Protein AF-A0A183TL30-F1 (afdb_monomer)

InterPro domains:
  IPR005135 Endonuclease/exonuclease/phosphatase [PF03372] (4-128)
  IPR036691 Endonuclease/exonuclease/phosphatase superfamily [G3DSA:3.60.10.10] (1-133)
  IPR036691 Endonuclease/exonuclease/phosphatase superfamily [SSF56219] (2-127)

Mean predicted aligned error: 5.32 Å

Radius of gyration: 16.15 Å; Cα contacts (8 Å, |Δi|>4): 221; chains: 1; bounding box: 47×38×42 Å

Organism: Schistocephalus solidus (NCBI:txid70667)

Sequence (135 aa):
MCQTSPDIISITETWLTAKVDDREFAIPGIQLFRKNRTGRHGGGVLTYVRYGLLASEKKEKLACETEAIWLIFRTPGSQELEILTVYRPPRNDTQSDSRLIDDLESFASRSEVMITGDFNAPNIDWNLSSAPGSE

Solvent-accessible surface area (backbone atoms only — not comparable to full-atom values): 8315 Å² total; per-residue (Å²): 129,88,84,78,83,74,59,64,47,80,4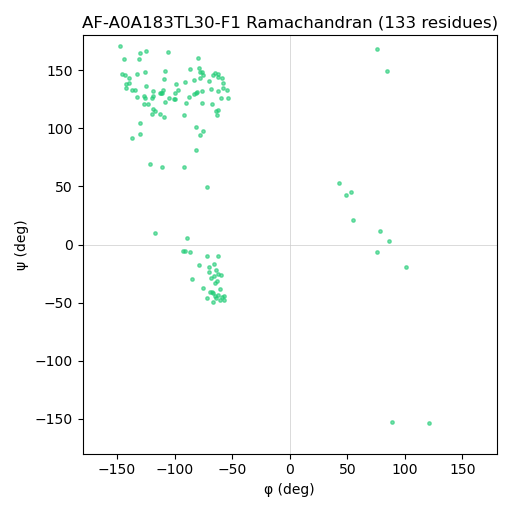2,54,63,62,55,48,47,94,88,58,62,70,75,83,70,62,48,91,69,44,47,81,46,77,43,62,46,76,99,56,86,59,43,17,29,35,38,40,35,36,65,89,61,51,69,45,76,58,86,75,76,63,86,28,96,59,41,58,51,40,37,39,37,57,45,94,96,54,78,57,40,34,39,38,40,35,36,44,75,88,70,99,48,68,68,56,49,52,36,41,50,54,45,49,53,59,55,66,72,47,94,45,68,44,81,48,69,42,68,68,61,86,66,52,40,78,90,74,73,42,59,79,75,87,129

Nearest PDB structures (foldseek):
  9fjy-assembly1_F  TM=5.630E-01  e=8.999E-03  Bos taurus
  6lqt-assembly1_SI  TM=4.307E-01  e=2.267E+00  Saccharomyces cerevisiae S288C
  5gkj-assembly1_B  TM=2.915E-01  e=7.165E-01  Thermococcus kodakarensis KOD1
  4edq-assembly2_B  TM=2.002E-01  e=1.908E+00  Escherichia coli K-12
  2dav-assembly1_A  TM=1.903E-01  e=9.569E+00  Homo sapiens

Secondary structure (DSSP, 8-state):
------SEEEEE-----TTS-GGGGPPTTEEEEEE---SSSS--EEEEEETTSEEEE--PPPSS--EEEEEEEE-TTSPPEEEEEEE------HHHHHHHHHHHHHHHTSSSEEEEEE---TT-BTTTTB-P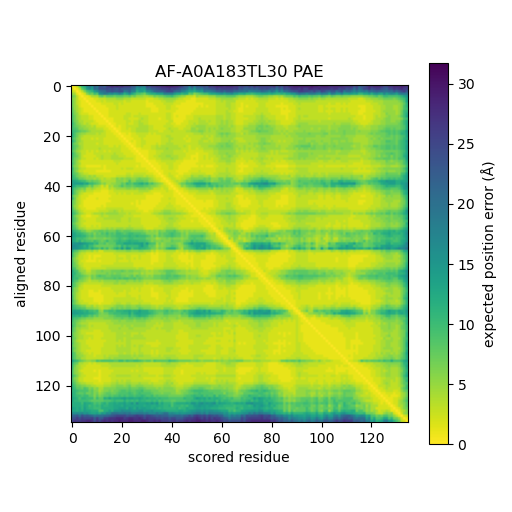PP-

pLDDT: mean 89.51, std 9.74, range [40.62, 97.44]

Structure (mmCIF, N/CA/C/O backbone):
data_AF-A0A183TL30-F1
#
_entry.id   AF-A0A183TL30-F1
#
loop_
_atom_site.group_PDB
_atom_site.id
_atom_site.type_symbol
_atom_site.label_atom_id
_atom_site.label_alt_id
_atom_site.label_comp_id
_atom_site.label_asym_id
_atom_site.label_entity_id
_atom_site.label_seq_id
_atom_site.pdbx_PDB_ins_code
_atom_site.Cartn_x
_atom_site.Cartn_y
_atom_site.Cartn_z
_atom_site.occupancy
_atom_site.B_iso_or_equiv
_atom_site.auth_seq_id
_atom_site.auth_comp_id
_atom_site.auth_asym_id
_atom_site.auth_atom_id
_atom_site.pdbx_PDB_model_num
ATOM 1 N N . MET A 1 1 ? -3.427 -26.005 6.771 1.00 45.03 1 MET A N 1
ATOM 2 C CA . MET A 1 1 ? -3.501 -24.574 6.408 1.00 45.03 1 MET A CA 1
ATOM 3 C C . MET A 1 1 ? -3.907 -23.820 7.660 1.00 45.03 1 MET A C 1
ATOM 5 O O . MET A 1 1 ? -4.991 -24.086 8.160 1.00 45.03 1 MET A O 1
ATOM 9 N N . CYS A 1 2 ? -3.039 -22.977 8.225 1.00 47.59 2 CYS A N 1
ATOM 10 C CA . CYS A 1 2 ? -3.456 -22.071 9.297 1.00 47.59 2 CYS A CA 1
ATOM 11 C C . CYS A 1 2 ? -4.489 -21.111 8.710 1.00 47.59 2 CYS A C 1
ATOM 13 O O . CYS A 1 2 ? -4.177 -20.367 7.783 1.00 47.59 2 CYS A O 1
ATOM 15 N N . GLN A 1 3 ? -5.724 -21.186 9.194 1.00 65.75 3 GLN A N 1
ATOM 16 C CA . GLN A 1 3 ? -6.798 -20.317 8.742 1.00 65.75 3 GLN A CA 1
ATOM 17 C C . GLN A 1 3 ? -6.603 -18.967 9.431 1.00 65.75 3 GLN A C 1
ATOM 19 O O . GLN A 1 3 ? -6.958 -18.788 10.593 1.00 65.75 3 GLN A O 1
ATOM 24 N N . THR A 1 4 ? -5.925 -18.047 8.751 1.00 79.94 4 THR A N 1
ATOM 25 C CA . THR A 1 4 ? -5.781 -16.677 9.233 1.00 79.94 4 THR A CA 1
ATOM 26 C C . THR A 1 4 ? -7.087 -15.919 9.006 1.00 79.94 4 THR A C 1
ATOM 28 O O . THR A 1 4 ? -7.840 -16.189 8.071 1.00 79.94 4 THR A O 1
ATOM 31 N N . SER A 1 5 ? -7.368 -14.967 9.892 1.00 88.50 5 SER A N 1
ATOM 32 C CA . SER A 1 5 ? -8.520 -14.069 9.818 1.00 88.50 5 SER A CA 1
ATOM 33 C C . SER A 1 5 ? -8.000 -12.627 9.789 1.00 88.50 5 SER A C 1
ATOM 35 O O . SER A 1 5 ? -8.137 -11.919 10.786 1.00 88.50 5 SER A O 1
ATOM 37 N N . PRO A 1 6 ? -7.344 -12.194 8.696 1.00 92.19 6 PRO A N 1
ATOM 38 C CA . PRO A 1 6 ? -6.761 -10.859 8.620 1.00 92.19 6 PRO A CA 1
ATOM 39 C C . PRO A 1 6 ? -7.849 -9.783 8.613 1.00 92.19 6 PRO A C 1
ATOM 41 O O . PRO A 1 6 ? -8.935 -9.983 8.068 1.00 92.19 6 PRO A O 1
ATOM 44 N N . ASP A 1 7 ? -7.559 -8.636 9.216 1.00 94.19 7 ASP A N 1
ATOM 45 C CA . ASP A 1 7 ? -8.429 -7.459 9.147 1.00 94.19 7 ASP A CA 1
ATOM 46 C C . ASP A 1 7 ? -8.170 -6.623 7.895 1.00 94.19 7 ASP A C 1
ATOM 48 O O . ASP A 1 7 ? -9.077 -5.976 7.374 1.00 94.19 7 ASP A O 1
ATOM 52 N N . ILE A 1 8 ? -6.931 -6.654 7.405 1.00 95.81 8 ILE A N 1
ATOM 53 C CA . ILE A 1 8 ? -6.469 -5.899 6.246 1.00 95.81 8 ILE A CA 1
ATOM 54 C C . ILE A 1 8 ? -5.601 -6.829 5.399 1.00 95.81 8 ILE A C 1
ATOM 56 O O . ILE A 1 8 ? -4.731 -7.520 5.930 1.00 95.81 8 ILE A O 1
ATOM 60 N N . ILE A 1 9 ? -5.833 -6.857 4.087 1.00 96.12 9 ILE A N 1
ATOM 61 C CA . ILE A 1 9 ? -5.012 -7.610 3.130 1.00 96.12 9 ILE A CA 1
ATOM 62 C C . ILE A 1 9 ? -4.577 -6.644 2.034 1.00 96.12 9 ILE A C 1
ATOM 64 O O . ILE A 1 9 ? -5.421 -6.072 1.351 1.00 96.12 9 ILE A O 1
ATOM 68 N N . SER A 1 10 ? -3.269 -6.484 1.858 1.00 97.00 10 SER A N 1
ATOM 69 C CA . SER A 1 10 ? -2.686 -5.722 0.752 1.00 97.00 10 SER A CA 1
ATOM 70 C C . SER A 1 10 ? -2.220 -6.673 -0.343 1.00 97.00 10 SER A C 1
ATOM 72 O O . SER A 1 10 ? -1.517 -7.639 -0.060 1.00 97.00 10 SER A O 1
ATOM 74 N N . ILE A 1 11 ? -2.610 -6.395 -1.583 1.00 96.38 11 ILE A N 1
ATOM 75 C CA . ILE A 1 11 ? -2.263 -7.175 -2.770 1.00 96.38 11 ILE A CA 1
ATOM 76 C C . ILE A 1 11 ? -1.642 -6.231 -3.798 1.00 96.38 11 ILE A C 1
ATOM 78 O O . ILE A 1 11 ? -2.233 -5.215 -4.172 1.00 96.38 11 ILE A O 1
ATOM 82 N N . THR A 1 12 ? -0.452 -6.581 -4.267 1.00 95.81 12 THR A N 1
ATOM 83 C CA . THR A 1 12 ? 0.236 -5.933 -5.387 1.00 95.81 12 THR A CA 1
ATOM 84 C C . THR A 1 12 ? 0.166 -6.827 -6.621 1.00 95.81 12 THR A C 1
ATOM 86 O O . THR A 1 12 ? -0.207 -7.994 -6.524 1.00 95.81 12 T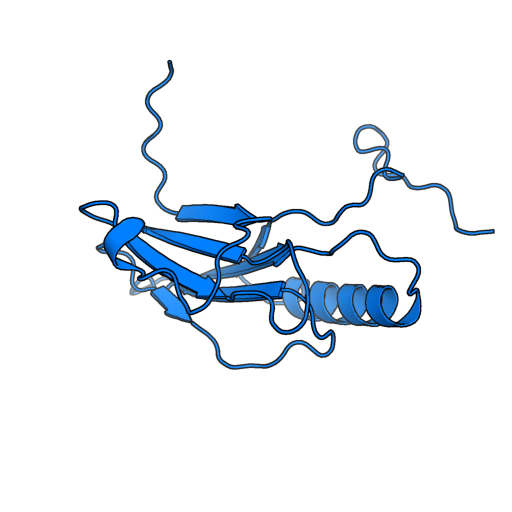HR A O 1
ATOM 89 N N . GLU A 1 13 ? 0.472 -6.275 -7.797 1.00 94.44 13 GLU A N 1
ATOM 90 C CA . GLU A 1 13 ? 0.412 -7.010 -9.066 1.00 94.44 13 GLU A CA 1
ATOM 91 C C . GLU A 1 13 ? -0.939 -7.689 -9.328 1.00 94.44 13 GLU A C 1
ATOM 93 O O . GLU A 1 13 ? -1.035 -8.825 -9.784 1.00 94.44 13 GLU A O 1
ATOM 98 N N . THR A 1 14 ? -2.021 -6.954 -9.092 1.00 94.19 14 THR A N 1
ATOM 99 C CA . THR A 1 14 ? -3.382 -7.474 -9.302 1.00 94.19 14 THR A CA 1
ATOM 100 C C . THR A 1 14 ? -3.694 -7.768 -10.775 1.00 94.19 14 THR A C 1
ATOM 102 O O . THR A 1 14 ? -4.552 -8.593 -11.081 1.00 94.19 14 THR A O 1
ATOM 105 N N . TRP A 1 15 ? -3.027 -7.050 -11.687 1.00 93.44 15 TRP A N 1
ATOM 106 C CA . TRP A 1 15 ? -3.199 -7.083 -13.144 1.00 93.44 15 TRP A CA 1
ATOM 107 C C . TRP A 1 15 ? -4.644 -6.813 -13.587 1.00 93.44 15 TRP A C 1
ATOM 109 O O . TRP A 1 15 ? -5.052 -7.129 -14.707 1.00 93.44 15 TRP A O 1
ATOM 119 N N . LEU A 1 16 ? -5.422 -6.179 -12.709 1.00 92.56 16 LEU A N 1
ATOM 120 C CA . LEU A 1 16 ? -6.802 -5.827 -12.973 1.00 92.56 16 LEU A CA 1
ATOM 121 C C . LEU A 1 16 ? -6.891 -4.583 -13.846 1.00 92.56 16 LEU A C 1
ATOM 123 O O . LEU A 1 16 ? -6.043 -3.690 -13.836 1.00 92.56 16 LEU A O 1
ATOM 127 N N . THR A 1 17 ? -7.980 -4.521 -14.603 1.00 91.62 17 THR A N 1
ATOM 128 C CA . THR A 1 17 ? -8.300 -3.383 -15.461 1.00 91.62 17 THR A CA 1
ATOM 129 C C . THR A 1 17 ? -9.688 -2.859 -15.128 1.00 91.62 17 THR A C 1
ATOM 131 O O . THR A 1 17 ? -10.489 -3.542 -14.489 1.00 91.62 17 THR A O 1
ATOM 134 N N . ALA A 1 18 ? -10.010 -1.662 -15.622 1.00 90.31 18 ALA A N 1
ATOM 135 C CA . ALA A 1 18 ? -11.345 -1.078 -15.485 1.00 90.31 18 ALA A CA 1
ATOM 136 C C . ALA A 1 18 ? -12.458 -1.905 -16.166 1.00 90.31 18 ALA A C 1
ATOM 138 O O . ALA A 1 18 ? -13.631 -1.613 -15.972 1.00 90.31 18 ALA A O 1
ATOM 139 N N . LYS A 1 19 ? -12.103 -2.919 -16.970 1.00 91.25 19 LYS A N 1
ATOM 140 C CA . LYS A 1 19 ? -13.062 -3.840 -17.593 1.00 91.25 19 LYS A CA 1
ATOM 141 C C . LYS A 1 19 ? -13.565 -4.920 -16.636 1.00 91.25 19 LYS A C 1
ATOM 143 O O . LYS A 1 19 ? -14.559 -5.556 -16.958 1.00 91.25 19 LYS A O 1
ATOM 148 N N . VAL A 1 20 ? -12.860 -5.147 -15.526 1.00 91.06 20 VAL A N 1
ATOM 149 C CA . VAL A 1 20 ? -13.226 -6.152 -14.526 1.00 91.06 20 VAL A CA 1
ATOM 150 C C . VAL A 1 20 ? -13.920 -5.456 -13.365 1.00 91.06 20 VAL A C 1
ATOM 152 O O . VAL A 1 20 ? -13.382 -4.490 -12.801 1.00 91.06 20 VAL A O 1
ATOM 155 N N . ASP A 1 21 ? -15.119 -5.926 -13.047 1.00 93.00 21 ASP A N 1
ATOM 156 C CA . ASP A 1 21 ? -15.986 -5.326 -12.041 1.00 93.00 21 ASP A CA 1
ATOM 157 C C . ASP A 1 21 ? -15.523 -5.713 -10.630 1.00 93.00 21 ASP A C 1
ATOM 159 O O . ASP A 1 21 ? -15.097 -6.843 -10.394 1.00 93.00 21 ASP A O 1
ATOM 163 N N . ASP A 1 22 ? -15.619 -4.792 -9.667 1.00 92.50 22 ASP A N 1
ATOM 164 C CA . ASP A 1 22 ? -15.215 -5.071 -8.280 1.00 92.50 22 ASP A CA 1
ATOM 165 C C . ASP A 1 22 ? -16.016 -6.233 -7.665 1.00 92.50 22 ASP A C 1
ATOM 167 O O . ASP A 1 22 ? -15.512 -6.938 -6.791 1.00 92.50 22 ASP A O 1
ATOM 171 N N . ARG A 1 23 ? -17.243 -6.487 -8.146 1.00 92.88 23 ARG A N 1
ATOM 172 C CA . ARG A 1 23 ? -18.090 -7.609 -7.707 1.00 92.88 23 ARG A CA 1
ATOM 173 C C . ARG A 1 23 ? -17.478 -8.976 -7.999 1.00 92.88 23 ARG A C 1
ATOM 175 O O . ARG A 1 23 ? -17.791 -9.923 -7.287 1.00 92.88 23 ARG A O 1
ATOM 182 N N . GLU A 1 24 ? -16.608 -9.086 -9.001 1.00 93.06 24 GLU A N 1
ATOM 183 C CA . GLU A 1 24 ? -15.907 -10.338 -9.323 1.00 93.06 24 GLU A CA 1
ATOM 184 C C . GLU A 1 24 ? -14.864 -10.707 -8.257 1.00 93.06 24 GLU A C 1
ATOM 186 O O . GLU A 1 24 ? -14.491 -11.871 -8.126 1.00 93.06 24 GLU A O 1
ATOM 191 N N . PHE A 1 25 ? -14.442 -9.727 -7.454 1.00 90.88 25 PHE A N 1
ATOM 192 C CA . PHE A 1 25 ? -13.471 -9.875 -6.370 1.00 90.88 25 PHE A CA 1
ATOM 193 C C . PHE A 1 25 ? -14.074 -9.570 -4.994 1.00 90.88 25 PHE A C 1
ATOM 195 O O . PHE A 1 25 ? -13.359 -9.466 -4.000 1.00 90.88 25 PHE A O 1
ATOM 202 N N . ALA A 1 26 ? -15.396 -9.419 -4.907 1.00 91.50 26 ALA A N 1
ATOM 203 C CA . ALA A 1 26 ? -16.051 -9.129 -3.645 1.00 91.50 26 ALA A CA 1
ATOM 204 C C . ALA A 1 26 ? -15.941 -10.331 -2.696 1.00 91.50 26 ALA A C 1
ATOM 206 O O . ALA A 1 26 ? -16.436 -11.423 -2.981 1.00 91.50 26 ALA A O 1
ATOM 207 N N . ILE A 1 27 ? -15.330 -10.110 -1.532 1.00 92.19 27 ILE A N 1
ATOM 208 C CA . ILE A 1 27 ? -15.287 -11.088 -0.446 1.00 92.19 27 ILE A CA 1
ATOM 209 C C . ILE A 1 27 ? -16.357 -10.693 0.582 1.00 92.19 27 ILE A C 1
ATOM 211 O O . ILE A 1 27 ? -16.343 -9.557 1.066 1.00 92.19 27 ILE A O 1
ATOM 215 N N . PRO A 1 28 ? -17.295 -11.590 0.947 1.00 92.25 28 PRO A N 1
ATOM 216 C CA . PRO A 1 28 ? -18.297 -11.286 1.962 1.00 92.25 28 PRO A CA 1
ATOM 217 C C . PRO A 1 28 ? -17.649 -10.830 3.272 1.00 92.25 28 PRO A C 1
ATOM 219 O O . PRO A 1 28 ? -16.721 -11.467 3.767 1.00 92.25 28 PRO A O 1
ATOM 222 N N . GLY A 1 29 ? -18.152 -9.742 3.856 1.00 92.81 29 GLY A N 1
ATOM 223 C CA . GLY A 1 29 ? -17.597 -9.217 5.106 1.00 92.81 29 GLY A CA 1
ATOM 224 C C . GLY A 1 29 ? -16.407 -8.263 4.932 1.00 92.81 29 GLY A C 1
ATOM 225 O O . GLY A 1 29 ? -15.857 -7.822 5.940 1.00 92.81 29 GLY A O 1
ATOM 226 N N . ILE A 1 30 ? -16.008 -7.937 3.698 1.00 94.56 30 ILE A N 1
ATOM 227 C CA . ILE A 1 30 ? -14.801 -7.161 3.401 1.00 94.56 30 ILE A CA 1
ATOM 228 C C . ILE A 1 30 ? -15.096 -6.064 2.362 1.00 94.56 30 ILE A C 1
ATOM 230 O O . ILE A 1 30 ? -15.701 -6.309 1.322 1.00 94.56 30 ILE A O 1
ATOM 234 N N . GLN A 1 31 ? -14.626 -4.849 2.634 1.00 95.50 31 GLN A N 1
ATOM 235 C CA . GLN A 1 31 ? -14.557 -3.720 1.711 1.00 95.50 31 GLN A CA 1
ATOM 236 C C . GLN A 1 31 ? -13.295 -3.796 0.840 1.00 95.50 31 GLN A C 1
ATOM 238 O O . GLN A 1 31 ? -12.216 -4.126 1.326 1.00 95.50 31 GLN A O 1
ATOM 243 N N . LEU A 1 32 ? -13.417 -3.434 -0.436 1.00 95.56 32 LEU A N 1
ATOM 244 C CA . LEU A 1 32 ? -12.328 -3.415 -1.414 1.00 95.56 32 LEU A CA 1
ATOM 245 C C . LEU A 1 32 ? -11.972 -1.969 -1.790 1.00 95.56 32 LEU A C 1
ATOM 247 O O . LEU A 1 32 ? -12.852 -1.170 -2.105 1.00 95.56 32 LEU A O 1
ATOM 251 N N . PHE A 1 33 ? -10.676 -1.660 -1.793 1.00 95.62 33 PHE A N 1
ATOM 252 C CA . PHE A 1 33 ? -10.084 -0.456 -2.376 1.00 95.62 33 PHE A CA 1
ATOM 253 C C . PHE A 1 33 ? -9.116 -0.886 -3.475 1.00 95.62 33 PHE A C 1
ATOM 255 O O . PHE A 1 33 ? -8.316 -1.794 -3.261 1.00 95.62 33 PHE A O 1
ATOM 262 N N . ARG A 1 34 ? -9.179 -0.274 -4.659 1.00 94.44 34 ARG A N 1
ATOM 263 C CA . ARG A 1 34 ? -8.405 -0.722 -5.825 1.00 94.44 34 ARG A CA 1
ATOM 264 C C . ARG A 1 34 ? -7.897 0.453 -6.642 1.00 94.44 34 ARG A C 1
ATOM 266 O O . ARG A 1 34 ? -8.645 1.378 -6.945 1.00 94.44 34 ARG A O 1
ATOM 273 N N . LYS A 1 35 ? -6.645 0.352 -7.087 1.00 93.12 35 LYS A N 1
ATOM 274 C CA . LYS A 1 35 ? -6.040 1.263 -8.057 1.00 93.12 35 LYS A CA 1
ATOM 275 C C . LYS A 1 35 ? -5.394 0.450 -9.172 1.00 93.12 35 LYS A C 1
ATOM 277 O O . LYS A 1 35 ? -4.328 -0.140 -9.003 1.00 93.12 35 LYS A O 1
ATOM 282 N N . ASN A 1 36 ? -6.062 0.430 -10.322 1.00 91.50 36 ASN A N 1
ATOM 283 C CA . ASN A 1 36 ? -5.565 -0.226 -11.527 1.00 91.50 36 ASN A CA 1
ATOM 284 C C . ASN A 1 36 ? -4.461 0.616 -12.177 1.00 91.50 36 ASN A C 1
ATOM 286 O O . ASN A 1 36 ? -4.554 1.847 -12.215 1.00 91.50 36 ASN A O 1
ATOM 290 N N . ARG A 1 37 ? -3.467 -0.044 -12.775 1.00 89.94 37 ARG A N 1
ATOM 291 C CA . ARG A 1 37 ? -2.523 0.625 -13.674 1.00 89.94 37 ARG A CA 1
ATOM 292 C C . ARG A 1 37 ? -3.226 1.026 -14.972 1.00 89.94 37 ARG A C 1
ATOM 294 O O . ARG A 1 37 ? -4.029 0.268 -15.516 1.00 89.94 37 ARG A O 1
ATOM 301 N N . THR A 1 38 ? -2.905 2.204 -15.500 1.00 85.69 38 THR A N 1
ATOM 302 C CA . THR A 1 38 ? -3.387 2.671 -16.807 1.00 85.69 38 THR A CA 1
ATOM 303 C C . THR A 1 38 ? -2.260 2.671 -17.844 1.00 85.69 38 THR A C 1
ATOM 305 O O . THR A 1 38 ? -1.086 2.839 -17.524 1.00 85.69 38 THR A O 1
ATOM 308 N N . GLY A 1 39 ? -2.605 2.444 -19.115 1.00 83.56 39 GLY A N 1
ATOM 309 C CA . GLY A 1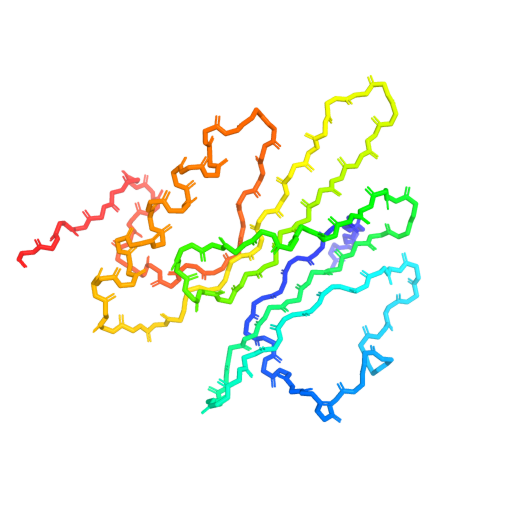 39 ? -1.684 2.604 -20.250 1.00 83.56 39 GLY A CA 1
ATOM 310 C C . GLY A 1 39 ? -0.627 1.508 -20.457 1.00 83.56 39 GLY A C 1
ATOM 311 O O . GLY A 1 39 ? 0.057 1.536 -21.478 1.00 83.56 39 GLY A O 1
ATOM 312 N N . ARG A 1 40 ? -0.487 0.530 -19.550 1.00 81.56 40 ARG A N 1
ATOM 313 C CA . ARG A 1 40 ? 0.419 -0.627 -19.693 1.00 81.56 40 ARG A CA 1
ATOM 314 C C . ARG A 1 40 ? -0.182 -1.898 -19.091 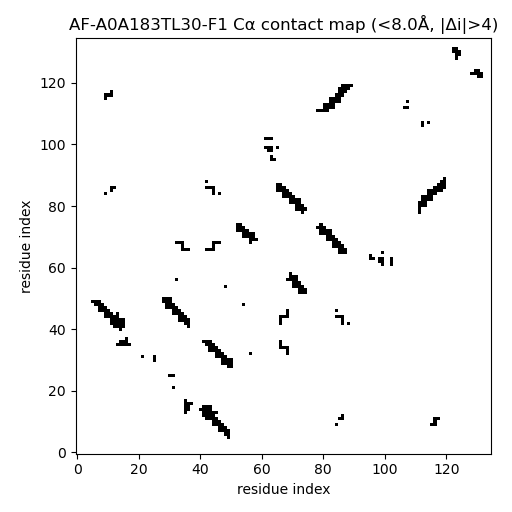1.00 81.56 40 ARG A C 1
ATOM 316 O O . ARG A 1 40 ? -1.084 -1.827 -18.264 1.00 81.56 40 ARG A O 1
ATOM 323 N N . HIS A 1 41 ? 0.336 -3.046 -19.524 1.00 84.50 41 HIS A N 1
ATOM 324 C CA . HIS A 1 41 ? 0.014 -4.356 -18.960 1.00 84.50 41 HIS A CA 1
ATOM 325 C C . HIS A 1 41 ? 0.762 -4.593 -17.636 1.00 84.50 41 HIS A C 1
ATOM 327 O O . HIS A 1 41 ? 1.893 -4.126 -17.476 1.00 84.50 41 HIS A O 1
ATOM 333 N N . GLY A 1 42 ? 0.144 -5.347 -16.722 1.00 87.75 42 GLY A N 1
ATOM 334 C CA . GLY A 1 42 ? 0.692 -5.679 -15.402 1.00 87.75 42 GLY A CA 1
ATOM 335 C C . GLY A 1 42 ? 0.629 -4.531 -14.388 1.00 87.75 42 GLY A C 1
ATOM 336 O O . GLY A 1 42 ? 0.364 -3.386 -14.752 1.00 87.75 42 GLY A O 1
ATOM 337 N N . GLY A 1 43 ? 0.893 -4.845 -13.119 1.00 92.06 43 GLY A N 1
ATOM 338 C CA . GLY A 1 43 ? 0.802 -3.910 -11.989 1.00 92.06 43 GLY A CA 1
ATOM 339 C C . GLY A 1 43 ? -0.589 -3.871 -11.344 1.00 92.06 43 GLY A C 1
ATOM 340 O O . GLY A 1 43 ? -1.341 -4.843 -11.388 1.00 92.06 43 GLY A O 1
ATOM 341 N N . GLY A 1 44 ? -0.936 -2.741 -10.744 1.00 93.31 44 GLY A N 1
ATOM 342 C CA . GLY A 1 44 ? -2.142 -2.492 -9.968 1.00 93.31 44 GLY A CA 1
ATOM 343 C C . GLY A 1 44 ? -2.013 -2.937 -8.512 1.00 93.31 44 GLY A C 1
ATOM 344 O O . GLY A 1 44 ? -1.349 -3.926 -8.201 1.00 93.31 44 GLY A O 1
ATOM 345 N N . VAL A 1 45 ? -2.718 -2.230 -7.633 1.00 95.69 45 VAL A N 1
ATOM 346 C CA . VAL A 1 45 ? -2.795 -2.523 -6.197 1.00 95.69 45 VAL A CA 1
ATOM 347 C C . VAL A 1 45 ? -4.246 -2.650 -5.743 1.00 95.69 45 VAL A C 1
ATOM 349 O O . VAL A 1 45 ? -5.144 -1.993 -6.283 1.00 95.69 45 VAL A O 1
ATOM 352 N N . LEU A 1 46 ? -4.470 -3.495 -4.742 1.00 96.12 46 LEU A N 1
ATOM 353 C CA . LEU A 1 46 ? -5.763 -3.711 -4.107 1.00 96.12 46 LEU A CA 1
ATOM 354 C C . LEU A 1 46 ? -5.566 -3.902 -2.605 1.00 96.12 46 LEU A C 1
ATOM 356 O O . LEU A 1 46 ? -4.714 -4.677 -2.179 1.00 96.12 46 LEU A O 1
ATOM 360 N N . THR A 1 47 ? -6.398 -3.237 -1.811 1.00 97.44 47 THR A N 1
ATOM 361 C CA . THR A 1 47 ? -6.434 -3.399 -0.360 1.00 97.44 47 THR A CA 1
ATOM 362 C C . THR A 1 47 ? -7.836 -3.804 0.074 1.00 97.44 47 THR A C 1
ATOM 364 O O . THR A 1 47 ? -8.811 -3.092 -0.164 1.00 97.44 47 THR A O 1
ATOM 367 N N . TYR A 1 48 ? -7.935 -4.960 0.719 1.00 97.25 48 TYR A N 1
ATOM 368 C CA . TYR A 1 48 ? -9.137 -5.433 1.391 1.00 97.25 48 TYR A CA 1
ATOM 369 C C . TYR A 1 48 ? -9.138 -4.990 2.849 1.00 97.25 48 TYR A C 1
ATOM 371 O O . TYR A 1 48 ? -8.113 -5.079 3.523 1.00 97.25 48 TYR A O 1
ATOM 379 N N . VAL A 1 49 ? -10.301 -4.580 3.346 1.00 97.31 49 VAL A N 1
ATOM 380 C CA . VAL A 1 49 ? -10.520 -4.156 4.730 1.00 97.31 49 VAL A CA 1
ATOM 381 C C . VAL A 1 49 ? -11.771 -4.828 5.277 1.00 97.31 49 VAL A C 1
ATOM 383 O O . VAL A 1 49 ? -12.840 -4.722 4.686 1.00 97.31 49 VAL A O 1
ATOM 386 N N . ARG A 1 50 ? -11.676 -5.501 6.422 1.00 96.25 50 ARG A N 1
ATOM 387 C CA . ARG A 1 50 ? -12.831 -6.096 7.102 1.00 96.25 50 ARG A CA 1
ATOM 388 C C . ARG A 1 50 ? -13.885 -5.031 7.427 1.00 96.25 50 ARG A C 1
ATOM 390 O O . ARG A 1 50 ? -13.565 -3.971 7.966 1.00 96.25 50 ARG A O 1
ATOM 397 N N . TYR A 1 51 ? -15.158 -5.331 7.162 1.00 93.94 51 TYR A N 1
ATOM 398 C CA . TYR A 1 51 ? -16.257 -4.461 7.581 1.00 93.94 51 TYR A CA 1
ATOM 399 C C . TYR A 1 51 ? -16.273 -4.266 9.101 1.00 93.94 51 TYR A C 1
ATOM 401 O O . TYR A 1 51 ? -16.002 -5.186 9.870 1.00 93.94 51 TYR A O 1
ATOM 409 N N . GLY A 1 52 ? -16.629 -3.055 9.525 1.00 91.88 52 GLY A N 1
ATOM 410 C CA . GLY A 1 52 ? -16.580 -2.628 10.926 1.00 91.88 52 GLY A CA 1
ATOM 411 C C . GLY A 1 52 ? -15.354 -1.774 11.253 1.00 91.88 52 GLY A C 1
ATOM 412 O O . GLY A 1 52 ? -15.407 -1.000 12.204 1.00 91.88 52 GLY A O 1
ATOM 413 N N . LEU A 1 53 ? -14.299 -1.829 10.433 1.00 94.56 53 LEU A N 1
ATOM 414 C CA . LEU A 1 53 ? -13.217 -0.848 10.478 1.00 94.56 53 LEU A CA 1
ATOM 415 C C . LEU A 1 53 ? -13.614 0.416 9.709 1.00 94.56 53 LEU A C 1
ATOM 417 O O . LEU A 1 53 ? -14.059 0.346 8.563 1.00 94.56 53 LEU A O 1
ATOM 421 N N . LEU A 1 54 ? -13.437 1.585 10.329 1.00 95.50 54 LEU A N 1
ATOM 422 C CA . LEU A 1 54 ? -13.728 2.872 9.696 1.00 95.50 54 LEU A CA 1
ATOM 423 C C . LEU A 1 54 ? -12.555 3.290 8.804 1.00 95.50 54 LEU A C 1
ATOM 425 O O . LEU A 1 54 ? -11.707 4.084 9.214 1.00 95.50 54 LEU A O 1
ATOM 429 N N . ALA A 1 55 ? -12.512 2.735 7.594 1.00 96.75 55 ALA A N 1
ATOM 430 C CA . ALA A 1 55 ? -11.493 3.033 6.595 1.00 96.75 55 ALA A CA 1
ATOM 431 C C . ALA A 1 55 ? -11.980 4.050 5.554 1.00 96.75 55 ALA A C 1
ATOM 433 O O . ALA A 1 55 ? -13.099 3.968 5.045 1.00 96.75 55 ALA A O 1
ATOM 434 N N . SER A 1 56 ? -11.113 4.992 5.190 1.00 95.94 56 SER A N 1
ATOM 435 C CA . SER A 1 56 ? -11.350 5.937 4.094 1.00 95.94 56 SER A CA 1
ATOM 436 C C . SER A 1 56 ? -10.085 6.151 3.276 1.00 95.94 56 SER A C 1
ATOM 438 O O . SER A 1 56 ? -9.012 6.315 3.855 1.00 95.94 56 SER A O 1
ATOM 440 N N . GLU A 1 57 ? -10.215 6.211 1.954 1.00 95.62 57 GLU A N 1
ATOM 441 C CA . GLU A 1 57 ? -9.095 6.508 1.061 1.00 95.62 57 GLU A CA 1
ATOM 442 C C . GLU A 1 57 ? -8.752 8.005 1.068 1.00 95.62 57 GLU A C 1
ATOM 444 O O . GLU A 1 57 ? -9.627 8.868 0.921 1.00 95.62 57 GLU A O 1
ATOM 449 N N . LYS A 1 58 ? -7.463 8.319 1.207 1.00 92.88 58 LYS A N 1
ATOM 450 C CA . LYS A 1 58 ? -6.925 9.665 1.012 1.00 92.88 58 LYS A CA 1
ATOM 451 C C . LYS A 1 58 ? -6.673 9.912 -0.472 1.00 92.88 58 LYS A C 1
ATOM 453 O O . LYS A 1 58 ? -5.999 9.145 -1.144 1.00 92.88 58 LYS A O 1
ATOM 458 N N . LYS A 1 59 ? -7.180 11.043 -0.971 1.00 84.56 59 LYS A N 1
ATOM 459 C CA . LYS A 1 59 ? -6.999 11.487 -2.367 1.00 84.56 59 LYS A CA 1
ATOM 460 C C . LYS A 1 59 ? -5.744 12.338 -2.583 1.00 84.56 59 LYS A C 1
ATOM 462 O O . LYS A 1 59 ? -5.569 12.907 -3.661 1.00 84.56 59 LYS A O 1
ATOM 467 N N . GLU A 1 60 ? -4.917 12.478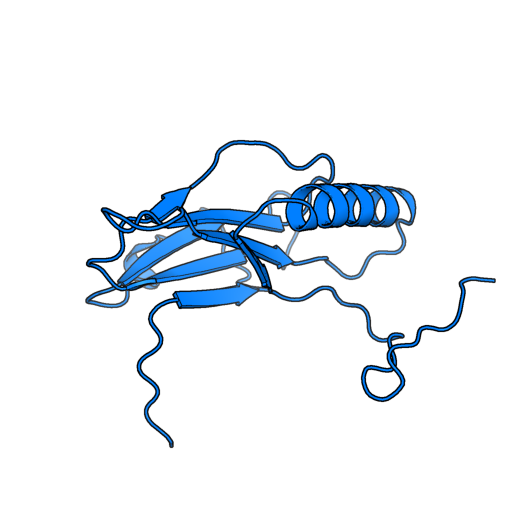 -1.551 1.00 82.62 60 GLU A N 1
ATOM 468 C CA . GLU A 1 60 ? -3.626 13.152 -1.652 1.00 82.62 60 GLU A CA 1
ATOM 469 C C . GLU A 1 60 ? -2.747 12.384 -2.644 1.00 82.62 60 GLU A C 1
ATOM 471 O O . GLU A 1 60 ? -2.683 11.154 -2.625 1.00 82.62 60 GLU A O 1
ATOM 476 N N . LYS A 1 61 ? -2.129 13.114 -3.573 1.00 78.81 61 LYS A N 1
ATOM 477 C CA . LYS A 1 61 ? -1.251 12.513 -4.573 1.00 78.81 61 LYS A CA 1
ATOM 478 C C . LYS A 1 61 ? 0.155 12.433 -4.000 1.00 78.81 61 LYS A C 1
ATOM 480 O O . LYS A 1 61 ? 0.690 13.455 -3.585 1.00 78.81 61 LYS A O 1
ATOM 485 N N . LEU A 1 62 ? 0.735 11.239 -4.045 1.00 82.44 62 LEU A N 1
ATOM 486 C CA . LEU A 1 62 ? 2.178 11.060 -3.917 1.00 82.44 62 LEU A CA 1
ATOM 487 C C . LEU A 1 62 ? 2.881 11.778 -5.081 1.00 82.44 62 LEU A C 1
ATOM 489 O O . LEU A 1 62 ? 2.322 11.858 -6.183 1.00 82.44 62 LEU A O 1
ATOM 493 N N . ALA A 1 63 ? 4.073 12.323 -4.840 1.00 77.56 63 ALA A N 1
ATOM 494 C CA . ALA A 1 63 ? 4.862 13.004 -5.864 1.00 77.56 63 ALA A CA 1
ATOM 495 C C . ALA A 1 63 ? 5.315 12.034 -6.965 1.00 77.56 63 ALA A C 1
ATOM 497 O O . ALA A 1 63 ? 5.414 12.399 -8.140 1.00 77.56 63 ALA A O 1
ATOM 498 N N . CYS A 1 64 ? 5.564 10.782 -6.597 1.00 76.81 64 CYS A N 1
ATOM 499 C CA . CYS A 1 64 ? 5.791 9.696 -7.520 1.00 76.81 64 CYS A CA 1
ATOM 500 C C . CYS A 1 64 ? 4.451 9.163 -8.050 1.00 76.81 64 CYS A C 1
ATOM 502 O O . CYS A 1 64 ? 3.550 8.823 -7.281 1.00 76.81 64 CYS A O 1
ATOM 504 N N . GLU A 1 65 ? 4.330 9.001 -9.373 1.00 74.69 65 GLU A N 1
ATOM 505 C CA . GLU A 1 65 ? 3.192 8.329 -10.028 1.00 74.69 65 GLU A CA 1
ATOM 506 C C . GLU A 1 65 ? 3.223 6.805 -9.796 1.00 74.69 65 GLU A C 1
ATOM 508 O O . GLU A 1 65 ? 3.147 5.994 -10.719 1.00 74.69 65 GLU A O 1
A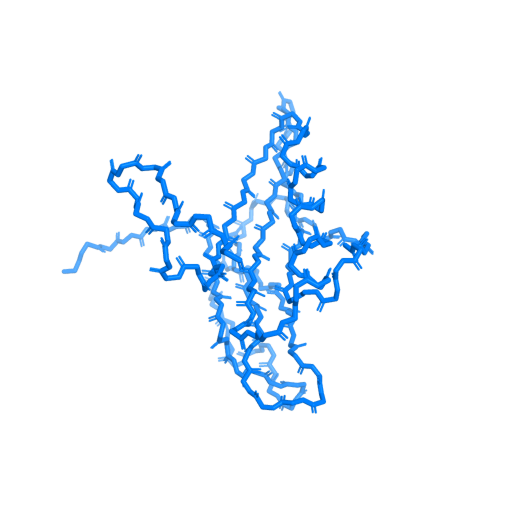TOM 513 N N . THR A 1 66 ? 3.392 6.398 -8.541 1.00 75.69 66 THR A N 1
ATOM 514 C CA . THR A 1 66 ? 3.455 5.004 -8.130 1.00 75.69 66 THR A CA 1
ATOM 515 C C . THR A 1 66 ? 2.051 4.457 -7.880 1.00 75.69 66 THR A C 1
ATOM 517 O O . THR A 1 66 ? 1.084 5.161 -7.547 1.00 75.69 66 THR A O 1
ATOM 520 N N . GLU A 1 67 ? 1.923 3.157 -8.104 1.00 90.69 67 GLU A N 1
ATOM 521 C CA . GLU A 1 67 ? 0.710 2.399 -7.860 1.00 90.69 67 GLU A CA 1
ATOM 522 C C . GLU A 1 67 ? 0.586 2.205 -6.351 1.00 90.69 67 GLU A C 1
ATOM 524 O O . GLU A 1 67 ? 1.250 1.362 -5.759 1.00 90.69 67 GLU A O 1
ATOM 529 N N . ALA A 1 68 ? -0.211 3.063 -5.717 1.00 94.25 68 ALA A N 1
ATOM 530 C CA . ALA A 1 68 ? -0.365 3.085 -4.273 1.00 94.25 68 ALA A CA 1
ATOM 531 C C . ALA A 1 68 ? -1.800 3.410 -3.853 1.00 94.25 68 ALA A C 1
ATOM 533 O O . ALA A 1 68 ? -2.474 4.205 -4.519 1.00 94.25 68 ALA A O 1
ATOM 534 N N . ILE A 1 69 ? -2.226 2.811 -2.742 1.00 95.75 69 ILE A N 1
ATOM 535 C CA . ILE A 1 69 ? -3.478 3.094 -2.036 1.00 95.75 69 ILE A CA 1
ATOM 536 C C . ILE A 1 69 ? -3.116 3.583 -0.638 1.00 95.75 69 ILE A C 1
ATOM 538 O O . ILE A 1 69 ? -2.382 2.913 0.086 1.00 95.75 69 ILE A O 1
ATOM 542 N N . TRP A 1 70 ? -3.665 4.733 -0.258 1.00 96.19 70 TRP A N 1
ATOM 543 C CA . TRP A 1 70 ? -3.500 5.315 1.068 1.00 96.19 70 TRP A CA 1
ATOM 544 C C . TRP A 1 70 ? -4.835 5.301 1.801 1.00 96.19 70 TRP A C 1
ATOM 546 O O . TRP A 1 70 ? -5.769 6.016 1.429 1.00 96.19 70 TRP A O 1
ATOM 556 N N . LEU A 1 71 ? -4.922 4.492 2.853 1.00 97.25 71 LEU A N 1
ATOM 557 C CA . LEU A 1 71 ? -6.094 4.399 3.716 1.00 97.25 71 LEU A CA 1
ATOM 558 C C . LEU A 1 71 ? -5.822 5.015 5.085 1.00 97.25 71 LEU A C 1
ATOM 560 O O . LEU A 1 71 ? -4.747 4.848 5.651 1.00 97.25 71 LEU A O 1
ATOM 564 N N . ILE A 1 72 ? -6.836 5.677 5.632 1.00 96.88 72 ILE A N 1
ATOM 565 C CA . ILE A 1 72 ? -6.873 6.114 7.028 1.00 96.88 72 ILE A CA 1
ATOM 566 C C . ILE A 1 72 ? -7.920 5.299 7.760 1.00 96.88 72 ILE A C 1
ATOM 568 O O . ILE A 1 72 ? -9.065 5.213 7.308 1.00 96.88 72 ILE A O 1
ATOM 572 N N . PHE A 1 73 ? -7.523 4.760 8.905 1.00 96.75 73 PHE A N 1
ATOM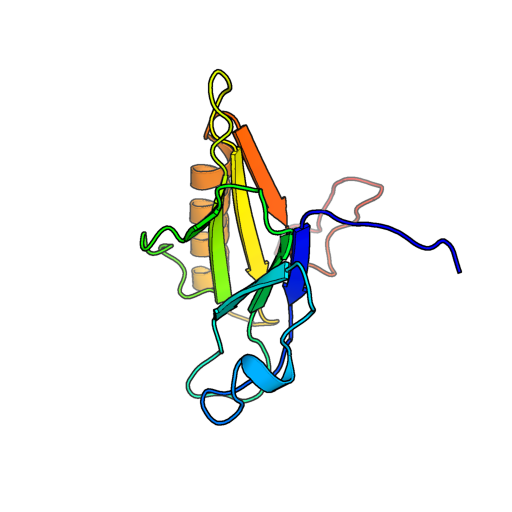 573 C CA . PHE A 1 73 ? -8.340 3.985 9.817 1.00 96.75 73 PHE A CA 1
ATOM 574 C C . PHE A 1 73 ? -8.610 4.804 11.071 1.00 96.75 73 PHE A C 1
ATOM 576 O O . PHE A 1 73 ? -7.690 5.241 11.765 1.00 96.75 73 PHE A O 1
ATOM 583 N N . ARG A 1 74 ? -9.894 5.006 11.363 1.00 95.50 74 ARG A N 1
ATOM 584 C CA . ARG A 1 74 ? -10.338 5.743 12.545 1.00 95.50 74 ARG A CA 1
ATOM 585 C C . ARG A 1 74 ? -10.860 4.788 13.601 1.00 95.50 74 ARG A C 1
ATOM 587 O O . ARG A 1 74 ? -11.801 4.038 13.354 1.00 95.50 74 ARG A O 1
ATOM 594 N N . THR A 1 75 ? -10.313 4.905 14.801 1.00 90.31 75 THR A N 1
ATOM 595 C CA . THR A 1 75 ? -10.812 4.203 15.982 1.00 90.31 75 THR A CA 1
ATOM 596 C C . THR A 1 75 ? -11.235 5.254 17.007 1.00 90.31 75 THR A C 1
ATOM 598 O O . THR A 1 75 ? -10.391 6.042 17.437 1.00 90.31 75 THR A O 1
ATOM 601 N N . PRO A 1 76 ? -12.525 5.334 17.386 1.00 89.31 76 PRO A N 1
ATOM 602 C CA . PRO A 1 76 ? -12.990 6.327 18.351 1.00 89.31 76 PRO A CA 1
ATOM 603 C C . PRO A 1 76 ? -12.188 6.277 19.658 1.00 89.31 76 PRO A C 1
ATOM 605 O O . PRO A 1 76 ? -12.076 5.225 20.280 1.00 89.31 76 PRO A O 1
ATOM 608 N N . GLY A 1 77 ? -11.641 7.421 20.078 1.00 91.50 77 GLY A N 1
ATOM 609 C CA . GLY A 1 77 ? -10.829 7.518 21.297 1.00 91.50 77 GLY A CA 1
ATOM 610 C C . GLY A 1 77 ? -9.387 7.017 21.156 1.00 91.50 77 GLY A C 1
ATOM 611 O O . GLY A 1 77 ? -8.705 6.862 22.163 1.00 91.50 77 GLY A O 1
ATOM 612 N N . SER A 1 78 ? -8.909 6.758 19.939 1.00 91.44 78 SER A N 1
ATOM 613 C CA . SER A 1 78 ? -7.516 6.400 19.653 1.00 91.44 78 SER A CA 1
ATOM 614 C C . SER A 1 78 ? -6.951 7.262 18.526 1.00 91.44 78 SER A C 1
ATOM 616 O O . SER A 1 78 ? -7.692 7.934 17.807 1.00 91.44 78 SER A O 1
ATOM 618 N N . GLN A 1 79 ? -5.627 7.250 18.391 1.00 93.44 79 GLN A N 1
ATOM 619 C CA . GLN A 1 79 ? -4.940 7.893 17.276 1.00 93.44 79 GLN A CA 1
ATOM 620 C C . GLN A 1 79 ? -5.352 7.234 15.946 1.00 93.44 79 GLN A C 1
ATOM 622 O O . GLN A 1 79 ? -5.594 6.026 15.894 1.00 93.44 79 GLN A O 1
ATOM 627 N N . GLU A 1 80 ? -5.468 8.030 14.879 1.00 94.81 80 GLU A N 1
ATOM 628 C CA . GLU A 1 80 ? -5.732 7.505 13.533 1.00 94.81 80 GLU A CA 1
ATOM 629 C C . GLU A 1 80 ? -4.514 6.721 13.028 1.00 94.81 80 GLU A C 1
ATOM 631 O O . GLU A 1 80 ? -3.398 7.222 13.130 1.00 94.81 80 GLU A O 1
ATOM 636 N N . LEU A 1 81 ? -4.739 5.530 12.463 1.00 96.25 81 LEU A N 1
ATOM 637 C CA . LEU A 1 81 ? -3.707 4.738 11.787 1.00 96.25 81 LEU A CA 1
ATOM 638 C C . LEU A 1 81 ? -3.782 4.993 10.285 1.00 96.25 81 LEU A C 1
ATOM 640 O O . LEU A 1 81 ? -4.856 4.890 9.687 1.00 96.25 81 LEU A O 1
ATOM 644 N N . GLU A 1 82 ? -2.646 5.250 9.652 1.00 96.94 82 GLU A N 1
ATOM 645 C CA . GLU A 1 82 ? -2.566 5.411 8.204 1.00 96.94 82 GLU A CA 1
ATOM 646 C C . GLU A 1 82 ? -1.780 4.265 7.5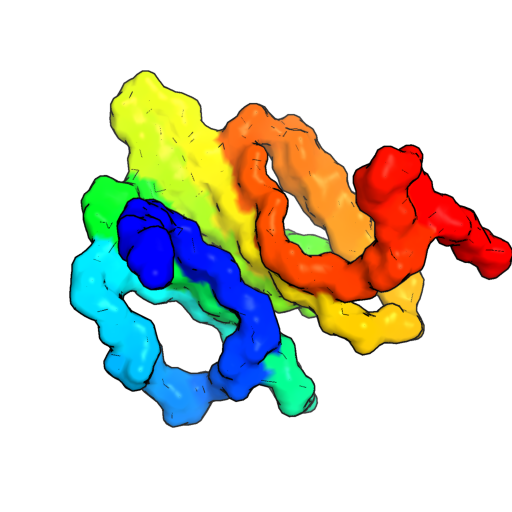76 1.00 96.94 82 GLU A C 1
ATOM 648 O O . GLU A 1 82 ? -0.680 3.932 8.009 1.00 96.94 82 GLU A O 1
ATOM 653 N N . ILE A 1 83 ? -2.343 3.647 6.541 1.00 97.31 83 ILE A N 1
ATOM 654 C CA . ILE A 1 83 ? -1.702 2.542 5.831 1.00 97.31 83 ILE A CA 1
ATOM 655 C C . ILE A 1 83 ? -1.497 2.927 4.378 1.00 97.31 83 ILE A C 1
ATOM 657 O O . ILE A 1 83 ? -2.450 3.283 3.679 1.00 97.31 83 ILE A O 1
ATOM 661 N N . LEU A 1 84 ? -0.251 2.811 3.929 1.00 97.12 84 LEU A N 1
ATOM 662 C CA . LEU A 1 84 ? 0.146 2.993 2.546 1.00 97.12 84 LEU A CA 1
ATOM 663 C C . LEU A 1 84 ? 0.537 1.643 1.940 1.00 97.12 84 LEU A C 1
ATOM 665 O O . LEU A 1 84 ? 1.573 1.070 2.278 1.00 97.12 84 LEU A O 1
ATOM 669 N N . THR A 1 85 ? -0.293 1.144 1.028 1.00 97.31 85 THR A N 1
ATOM 670 C CA . THR A 1 85 ? 0.020 -0.018 0.191 1.00 97.31 85 THR A CA 1
ATOM 671 C C . THR A 1 85 ? 0.683 0.476 -1.088 1.00 97.31 85 THR A C 1
ATOM 673 O O . THR A 1 85 ? 0.066 1.246 -1.821 1.00 97.31 85 THR A O 1
ATOM 676 N N . VAL A 1 86 ? 1.904 0.029 -1.377 1.00 95.50 86 VAL A N 1
ATOM 677 C CA . VAL A 1 86 ? 2.720 0.488 -2.510 1.00 95.50 86 VAL A CA 1
ATOM 678 C C . VAL A 1 86 ? 3.141 -0.688 -3.383 1.00 95.50 86 VAL A C 1
ATOM 680 O O . VAL A 1 86 ? 3.599 -1.714 -2.893 1.00 95.50 86 VAL A O 1
ATOM 683 N N . TYR A 1 87 ? 3.048 -0.521 -4.696 1.00 94.25 87 TYR A N 1
ATOM 684 C CA . TYR A 1 87 ? 3.765 -1.346 -5.656 1.00 94.25 87 TYR A CA 1
ATOM 685 C C . TYR A 1 87 ? 4.731 -0.478 -6.454 1.00 94.25 87 TYR A C 1
ATOM 687 O O . TYR A 1 87 ? 4.302 0.390 -7.218 1.00 94.25 87 TYR A O 1
ATOM 695 N N . ARG A 1 88 ? 6.036 -0.719 -6.295 1.00 91.94 88 ARG A N 1
ATOM 696 C CA . ARG A 1 88 ? 7.084 -0.152 -7.151 1.00 91.94 88 ARG A CA 1
ATOM 697 C C . ARG A 1 88 ? 7.348 -1.138 -8.295 1.00 91.94 88 ARG A C 1
ATOM 699 O O . ARG A 1 88 ? 7.919 -2.196 -8.043 1.00 91.94 88 ARG A O 1
ATOM 706 N N . PRO A 1 89 ? 6.996 -0.813 -9.551 1.00 86.12 89 PRO A N 1
ATOM 707 C CA . PRO A 1 89 ? 7.320 -1.672 -10.682 1.00 86.12 89 PRO A CA 1
ATOM 708 C C . PRO A 1 89 ? 8.840 -1.756 -10.892 1.00 86.12 89 PRO A C 1
ATOM 710 O O . PRO A 1 89 ? 9.521 -0.742 -10.702 1.00 86.12 89 PRO A O 1
ATOM 713 N N . PRO A 1 90 ? 9.380 -2.890 -11.370 1.00 83.00 90 PRO A N 1
ATOM 714 C CA . PRO A 1 90 ? 10.779 -2.971 -11.773 1.00 83.00 90 PRO A CA 1
ATOM 715 C C . PRO A 1 90 ? 11.017 -2.024 -12.962 1.00 83.00 90 PRO A C 1
ATOM 717 O O . PRO A 1 90 ? 10.478 -2.218 -14.054 1.00 83.00 90 PRO A O 1
ATOM 720 N N . ARG A 1 91 ? 11.784 -0.952 -12.743 1.00 78.69 91 ARG A N 1
ATOM 721 C CA . ARG A 1 91 ? 12.102 0.071 -13.752 1.00 78.69 91 ARG A CA 1
ATOM 722 C C . ARG A 1 91 ? 13.518 0.605 -13.554 1.00 78.69 91 ARG A C 1
ATOM 724 O O . ARG A 1 91 ? 13.963 0.751 -12.422 1.00 78.69 91 ARG A O 1
ATOM 731 N N . ASN A 1 92 ? 14.180 0.958 -14.655 1.00 75.69 92 ASN A N 1
ATOM 732 C CA . ASN A 1 92 ? 15.446 1.699 -14.643 1.00 75.69 92 ASN A CA 1
ATOM 733 C C . ASN A 1 92 ? 15.158 3.205 -14.723 1.00 75.69 92 ASN A C 1
ATOM 735 O O . ASN A 1 92 ? 15.426 3.838 -15.741 1.00 75.69 92 ASN A O 1
ATOM 739 N N . ASP A 1 93 ? 14.538 3.756 -13.679 1.00 84.81 93 ASP A N 1
ATOM 740 C CA . ASP A 1 93 ? 14.221 5.185 -13.579 1.00 84.81 93 ASP A CA 1
ATOM 741 C C . ASP A 1 93 ? 14.543 5.694 -12.171 1.00 84.81 93 ASP A C 1
ATOM 743 O O . ASP A 1 93 ? 13.709 5.661 -11.262 1.00 84.81 93 ASP A O 1
ATOM 747 N N . THR A 1 94 ? 15.773 6.179 -12.016 1.00 85.69 94 THR A N 1
ATOM 748 C CA . THR A 1 94 ? 16.307 6.676 -10.746 1.00 85.69 94 THR A CA 1
ATOM 749 C C . THR A 1 94 ? 15.550 7.896 -10.231 1.00 85.69 94 THR A C 1
ATOM 751 O O . THR A 1 94 ? 15.390 8.039 -9.025 1.00 85.69 94 THR A O 1
ATOM 754 N N . GLN A 1 95 ? 15.012 8.751 -11.108 1.00 89.38 95 GLN A N 1
ATOM 755 C CA . GLN A 1 95 ? 14.260 9.935 -10.685 1.00 89.38 95 GLN A CA 1
ATOM 756 C C . GLN A 1 95 ? 12.925 9.548 -10.044 1.00 89.38 95 GLN A C 1
ATOM 758 O O . GLN A 1 95 ? 12.494 10.149 -9.057 1.00 89.38 95 GLN A O 1
ATOM 763 N N . SER A 1 96 ? 12.239 8.554 -10.604 1.00 87.88 96 SER A N 1
ATOM 764 C CA . SER A 1 96 ? 11.018 8.028 -9.992 1.00 87.88 96 SER A CA 1
ATOM 765 C C . SER A 1 96 ? 11.297 7.279 -8.690 1.00 87.88 96 SER A C 1
ATOM 767 O O . SER A 1 96 ? 10.438 7.272 -7.811 1.00 87.88 96 SER A O 1
ATOM 769 N N . ASP A 1 97 ? 12.479 6.686 -8.542 1.00 88.44 97 ASP A N 1
ATOM 770 C CA . ASP A 1 97 ? 12.892 6.051 -7.291 1.00 88.44 97 ASP A CA 1
ATOM 771 C C . ASP A 1 97 ? 13.205 7.077 -6.205 1.00 88.44 97 ASP A C 1
ATOM 773 O O . ASP A 1 97 ? 12.674 6.948 -5.108 1.00 88.44 97 ASP A O 1
ATOM 777 N N . SER A 1 98 ? 13.956 8.139 -6.515 1.00 90.25 98 SER A N 1
ATOM 778 C CA . SER A 1 98 ? 14.194 9.237 -5.570 1.00 90.25 98 SER A CA 1
ATOM 779 C C . SER A 1 98 ? 12.884 9.862 -5.094 1.00 90.25 98 SER A C 1
ATOM 781 O O . SER A 1 98 ? 12.663 9.964 -3.896 1.00 90.25 98 SER A O 1
ATOM 783 N N . ARG A 1 99 ? 11.957 10.170 -6.015 1.00 92.50 99 ARG A N 1
ATOM 784 C CA . ARG A 1 99 ? 10.635 10.705 -5.641 1.00 92.50 99 ARG A CA 1
ATOM 785 C C . ARG A 1 99 ? 9.839 9.754 -4.754 1.00 92.50 99 ARG A C 1
ATOM 787 O O . ARG A 1 99 ? 9.138 10.206 -3.861 1.00 92.50 99 ARG A O 1
ATOM 794 N N . LEU A 1 100 ? 9.915 8.447 -5.018 1.00 92.00 100 LEU A N 1
ATOM 795 C CA . LEU A 1 100 ? 9.248 7.466 -4.169 1.00 92.00 100 LEU A CA 1
ATOM 796 C C . LEU A 1 100 ? 9.882 7.431 -2.775 1.00 92.00 100 LEU A C 1
ATOM 798 O O . LEU A 1 100 ? 9.149 7.356 -1.801 1.00 92.00 100 LEU A O 1
ATOM 802 N N . ILE A 1 101 ? 11.210 7.489 -2.671 1.00 91.81 101 ILE A N 1
ATOM 803 C CA . ILE A 1 101 ? 11.900 7.544 -1.377 1.00 91.81 101 ILE A CA 1
ATOM 804 C C . ILE A 1 101 ? 11.473 8.797 -0.605 1.00 91.81 101 ILE A C 1
ATOM 806 O O . ILE A 1 101 ? 11.049 8.659 0.537 1.00 91.81 101 ILE A O 1
ATOM 810 N N . ASP A 1 102 ? 11.461 9.971 -1.244 1.00 94.19 102 ASP A N 1
ATOM 811 C CA . ASP A 1 102 ? 11.003 11.223 -0.624 1.00 94.19 102 ASP A CA 1
ATOM 812 C C . ASP A 1 102 ? 9.552 11.107 -0.108 1.00 94.19 102 ASP A C 1
ATOM 814 O O . ASP A 1 102 ? 9.239 11.511 1.016 1.00 94.19 102 ASP A O 1
ATOM 818 N N . ASP A 1 103 ? 8.656 10.515 -0.909 1.00 94.31 103 ASP A N 1
ATOM 819 C CA . ASP A 1 103 ? 7.265 10.261 -0.517 1.00 94.31 103 ASP A CA 1
ATOM 820 C C . ASP A 1 103 ? 7.176 9.309 0.689 1.00 94.31 103 ASP A C 1
ATOM 822 O O . ASP A 1 103 ? 6.392 9.541 1.612 1.00 94.31 103 ASP A O 1
ATOM 826 N N . LEU A 1 104 ? 7.972 8.234 0.690 1.00 94.69 104 LEU A N 1
ATOM 827 C CA . LEU A 1 104 ? 8.000 7.243 1.766 1.00 94.69 104 LEU A CA 1
ATOM 828 C C . LEU A 1 104 ? 8.569 7.829 3.060 1.00 94.69 104 LEU A C 1
ATOM 830 O O . LEU A 1 104 ? 8.011 7.569 4.122 1.00 94.69 104 LEU A O 1
ATOM 834 N N . GLU A 1 105 ? 9.627 8.637 2.988 1.00 95.56 105 GLU A N 1
ATOM 835 C CA . GLU A 1 105 ? 10.203 9.340 4.139 1.00 95.56 105 GLU A CA 1
ATOM 836 C C . GLU A 1 105 ? 9.208 10.345 4.725 1.00 95.56 105 GLU A C 1
ATOM 838 O O . GLU A 1 105 ? 8.971 10.366 5.937 1.00 95.56 105 GLU A O 1
ATOM 843 N N . SER A 1 106 ? 8.556 11.132 3.863 1.00 94.12 106 SER A N 1
ATOM 844 C CA . SER A 1 106 ? 7.506 12.059 4.282 1.00 94.12 106 SER A CA 1
ATOM 845 C C . SER A 1 106 ? 6.356 11.321 4.971 1.00 94.12 106 SER A C 1
ATOM 847 O O . SER A 1 106 ? 5.917 11.733 6.048 1.00 94.12 106 SER A O 1
ATOM 849 N N . PHE A 1 107 ? 5.905 10.198 4.408 1.00 94.81 107 PHE A N 1
ATOM 850 C CA . PHE A 1 107 ? 4.856 9.374 5.004 1.00 94.81 107 PHE A CA 1
ATOM 851 C C . PHE A 1 107 ? 5.292 8.761 6.340 1.00 94.81 107 PHE A C 1
ATOM 853 O O . PHE A 1 107 ? 4.543 8.817 7.314 1.00 94.81 107 PHE A O 1
ATOM 860 N N . ALA A 1 108 ? 6.514 8.228 6.407 1.00 96.31 108 ALA A N 1
ATOM 861 C CA . ALA A 1 108 ? 7.085 7.605 7.599 1.00 96.31 108 ALA A CA 1
ATOM 862 C C . ALA A 1 108 ? 7.280 8.592 8.762 1.00 96.31 108 ALA A C 1
ATOM 864 O O . ALA A 1 108 ? 7.320 8.173 9.914 1.00 96.31 108 ALA A O 1
ATOM 865 N N . SER A 1 109 ? 7.367 9.897 8.482 1.00 96.06 109 SER A N 1
ATOM 866 C CA . SER A 1 109 ? 7.472 10.943 9.510 1.00 96.06 109 SER A CA 1
ATOM 867 C C . SER A 1 109 ? 6.176 11.199 10.301 1.00 96.06 109 SER A C 1
ATOM 869 O O . SER A 1 109 ? 6.190 11.934 11.292 1.00 96.06 109 SER A O 1
ATOM 871 N N . ARG A 1 110 ? 5.045 10.623 9.873 1.00 93.25 110 ARG A N 1
ATOM 872 C CA . ARG A 1 110 ? 3.738 10.769 10.536 1.00 93.25 110 ARG A CA 1
ATOM 873 C C . ARG A 1 110 ? 3.645 9.843 11.756 1.00 93.25 110 ARG A C 1
ATOM 875 O O . ARG A 1 110 ? 4.393 8.882 11.878 1.00 93.25 110 ARG A O 1
ATOM 882 N N . SER A 1 111 ? 2.718 10.135 12.671 1.00 91.19 111 SER A N 1
ATOM 883 C CA . SER A 1 111 ? 2.712 9.519 14.008 1.00 91.19 111 SER A CA 1
ATOM 884 C C . SER A 1 111 ? 2.418 8.015 14.028 1.00 91.19 111 SER A C 1
ATOM 886 O O . SER A 1 111 ? 3.150 7.279 14.674 1.00 91.19 111 SER A O 1
ATOM 888 N N . GLU A 1 112 ? 1.361 7.561 13.351 1.00 95.81 112 GLU A N 1
ATOM 889 C CA . GLU A 1 112 ? 0.908 6.162 13.388 1.00 95.81 112 GLU A CA 1
ATOM 890 C C . GLU A 1 112 ? 0.710 5.660 11.962 1.00 95.81 112 GLU A C 1
ATOM 892 O O . GLU A 1 112 ? -0.327 5.891 11.330 1.00 95.81 112 GLU A O 1
ATOM 897 N N . VAL A 1 113 ? 1.745 5.010 11.434 1.00 96.69 113 VAL A N 1
ATOM 898 C CA . VAL A 1 113 ? 1.803 4.617 10.029 1.00 96.69 113 VAL A CA 1
ATOM 899 C C . VAL A 1 113 ? 2.244 3.180 9.828 1.00 96.69 113 VAL A C 1
ATOM 901 O O . VAL A 1 113 ? 3.100 2.655 10.535 1.00 96.69 113 VAL A O 1
ATOM 904 N N . MET A 1 114 ? 1.694 2.561 8.788 1.00 97.06 114 MET A N 1
ATOM 905 C CA . MET A 1 114 ? 2.173 1.305 8.234 1.00 97.06 114 MET A CA 1
ATOM 906 C C . MET A 1 114 ? 2.404 1.477 6.737 1.00 97.06 114 MET A C 1
ATOM 908 O O . MET A 1 114 ? 1.513 1.892 6.000 1.00 97.06 114 MET A O 1
ATOM 912 N N . ILE A 1 115 ? 3.594 1.114 6.276 1.00 96.31 115 ILE A N 1
ATOM 913 C CA . ILE A 1 115 ? 3.917 1.068 4.852 1.00 96.31 115 ILE A CA 1
ATOM 914 C C . ILE A 1 115 ? 4.111 -0.399 4.481 1.00 96.31 115 ILE A C 1
ATOM 916 O O . ILE A 1 115 ? 4.816 -1.136 5.169 1.00 96.31 115 ILE A O 1
ATOM 920 N N . THR A 1 116 ? 3.453 -0.845 3.417 1.00 96.31 116 THR A N 1
ATOM 921 C CA . THR A 1 116 ? 3.492 -2.240 2.974 1.00 96.31 116 THR A CA 1
ATOM 922 C C . THR A 1 116 ? 3.378 -2.347 1.458 1.00 96.31 116 THR A C 1
ATOM 924 O O . THR A 1 116 ? 3.071 -1.373 0.774 1.00 96.31 116 THR A O 1
ATOM 927 N N . GLY A 1 117 ? 3.590 -3.551 0.938 1.00 95.06 117 GLY A N 1
ATOM 928 C CA . GLY A 1 117 ? 3.489 -3.884 -0.474 1.00 95.06 117 GLY A CA 1
ATOM 929 C C . GLY A 1 117 ? 4.800 -4.427 -1.026 1.00 95.06 117 GLY A C 1
ATOM 930 O O . GLY A 1 117 ? 5.589 -5.022 -0.294 1.00 95.06 117 GLY A O 1
ATOM 931 N N . ASP A 1 118 ? 5.008 -4.252 -2.324 1.00 93.81 118 ASP A N 1
ATOM 932 C CA . ASP A 1 118 ? 6.153 -4.795 -3.047 1.00 93.81 118 ASP A CA 1
ATOM 933 C C . ASP A 1 118 ? 6.970 -3.655 -3.658 1.00 93.81 118 ASP A C 1
ATOM 935 O O . ASP A 1 118 ? 6.528 -2.938 -4.559 1.00 93.81 118 ASP A O 1
ATOM 939 N N . PHE A 1 119 ? 8.180 -3.487 -3.132 1.00 91.06 119 PHE A N 1
ATOM 940 C CA . PHE A 1 119 ? 9.104 -2.435 -3.533 1.00 91.06 119 PHE A CA 1
ATOM 941 C C . PHE A 1 119 ? 10.049 -2.869 -4.664 1.00 91.06 119 PHE A C 1
ATOM 943 O O . PHE A 1 119 ? 10.819 -2.039 -5.151 1.00 91.06 119 PHE A O 1
ATOM 950 N N . ASN A 1 120 ? 10.024 -4.141 -5.086 1.00 89.88 120 ASN A N 1
ATOM 951 C CA . ASN A 1 120 ? 10.941 -4.693 -6.088 1.00 89.88 120 ASN A CA 1
ATOM 952 C C . ASN A 1 120 ? 12.394 -4.235 -5.870 1.00 89.88 120 ASN A C 1
ATOM 954 O O . ASN A 1 120 ? 13.037 -3.673 -6.762 1.00 89.88 120 ASN A O 1
ATOM 958 N N . ALA A 1 121 ? 12.898 -4.435 -4.651 1.00 85.94 121 ALA A N 1
ATOM 959 C CA . ALA A 1 121 ? 14.245 -4.053 -4.237 1.00 85.94 121 ALA A CA 1
ATOM 960 C C . ALA A 1 121 ? 15.111 -5.308 -4.002 1.00 85.94 121 ALA A C 1
ATOM 962 O O . ALA A 1 121 ? 15.487 -5.598 -2.866 1.00 85.94 121 ALA A O 1
ATOM 963 N N . PRO A 1 122 ? 15.419 -6.085 -5.062 1.00 86.00 122 PRO A N 1
ATOM 964 C CA . PRO A 1 122 ? 16.080 -7.387 -4.937 1.00 86.00 122 PRO A CA 1
ATOM 965 C C . PRO A 1 122 ? 17.515 -7.294 -4.407 1.00 86.00 122 PRO A C 1
ATOM 967 O O . PRO A 1 122 ? 18.068 -8.296 -3.972 1.00 86.00 122 PRO A O 1
ATOM 970 N N . ASN A 1 123 ? 18.114 -6.102 -4.449 1.00 86.12 123 ASN A N 1
ATOM 971 C CA . ASN A 1 123 ? 19.489 -5.871 -4.020 1.00 86.12 123 ASN A CA 1
ATOM 972 C C . ASN A 1 123 ? 19.610 -5.591 -2.513 1.00 86.12 123 ASN A C 1
ATOM 974 O O . ASN A 1 123 ? 20.728 -5.480 -2.022 1.00 86.12 123 ASN A O 1
ATOM 978 N N . ILE A 1 124 ? 18.498 -5.445 -1.782 1.00 86.50 124 ILE A N 1
ATOM 979 C CA . ILE A 1 124 ? 18.544 -5.270 -0.328 1.00 86.50 124 ILE A CA 1
ATOM 980 C C . ILE A 1 124 ? 18.835 -6.625 0.319 1.00 86.50 124 ILE A C 1
ATOM 982 O O . ILE A 1 124 ? 18.066 -7.577 0.178 1.00 86.50 124 ILE A O 1
ATOM 986 N N . ASP A 1 125 ? 19.925 -6.694 1.074 1.00 87.12 125 ASP A N 1
ATOM 987 C CA . ASP A 1 125 ? 20.160 -7.757 2.037 1.00 87.12 125 ASP A CA 1
ATOM 988 C C . ASP A 1 125 ? 19.391 -7.439 3.325 1.00 87.12 125 ASP A C 1
ATOM 990 O O . ASP A 1 125 ? 19.808 -6.634 4.161 1.00 87.12 125 ASP A O 1
ATOM 994 N N . TRP A 1 126 ? 18.243 -8.092 3.487 1.00 83.50 126 TRP A N 1
ATOM 995 C CA . TRP A 1 126 ? 17.363 -7.911 4.640 1.00 83.50 126 TRP A CA 1
ATOM 996 C C . TRP A 1 126 ? 17.936 -8.470 5.947 1.00 83.50 126 TRP A C 1
ATOM 998 O O . TRP A 1 126 ? 17.550 -8.006 7.018 1.00 83.50 126 TRP A O 1
ATOM 1008 N N . ASN A 1 127 ? 18.864 -9.432 5.887 1.00 88.44 127 ASN A N 1
ATOM 1009 C CA . ASN A 1 127 ? 19.507 -9.966 7.090 1.00 88.44 127 ASN A CA 1
ATOM 1010 C C . ASN A 1 127 ? 20.544 -8.982 7.628 1.00 88.44 127 ASN A C 1
ATOM 1012 O O . ASN A 1 127 ? 20.697 -8.832 8.839 1.00 88.44 127 ASN A O 1
ATOM 1016 N N . LEU A 1 128 ? 21.248 -8.311 6.717 1.00 91.06 128 LEU A N 1
ATOM 1017 C CA . LEU A 1 128 ? 22.267 -7.320 7.050 1.00 91.06 128 LEU A CA 1
ATOM 1018 C C . LEU A 1 128 ? 21.718 -5.893 7.112 1.00 91.06 128 LEU A C 1
ATOM 1020 O O . LEU A 1 128 ? 22.455 -4.985 7.491 1.00 91.06 128 LEU A O 1
ATOM 1024 N N . SER A 1 129 ? 20.444 -5.692 6.756 1.00 86.62 129 SER A N 1
ATOM 1025 C CA . SER A 1 129 ? 19.832 -4.367 6.591 1.00 86.62 129 SER A CA 1
ATOM 1026 C C . SER A 1 129 ? 20.698 -3.444 5.727 1.00 86.62 129 SER A C 1
ATOM 1028 O O . SER A 1 129 ? 20.922 -2.282 6.060 1.00 86.62 129 SER A O 1
ATOM 1030 N N . SER A 1 130 ? 21.237 -3.983 4.633 1.00 87.12 130 SER A N 1
ATOM 1031 C CA . SER A 1 130 ? 22.174 -3.286 3.758 1.00 87.12 130 SER A CA 1
ATOM 1032 C C . SER A 1 130 ? 21.755 -3.412 2.299 1.00 87.12 130 SER A C 1
ATOM 1034 O O . SER A 1 130 ? 20.983 -4.288 1.921 1.00 87.12 130 SER A O 1
ATOM 1036 N N . ALA A 1 131 ? 22.250 -2.511 1.463 1.00 83.12 131 ALA A N 1
ATOM 1037 C CA . ALA A 1 131 ? 22.117 -2.598 0.019 1.00 83.12 131 ALA A CA 1
ATOM 1038 C C . ALA A 1 131 ? 23.450 -2.165 -0.600 1.00 83.12 131 ALA A C 1
ATOM 1040 O O . ALA A 1 131 ? 24.090 -1.255 -0.060 1.00 83.12 131 ALA A O 1
ATOM 1041 N N . PRO A 1 132 ? 23.896 -2.787 -1.703 1.00 76.00 132 PRO A N 1
ATOM 1042 C CA . PRO A 1 132 ? 25.034 -2.277 -2.444 1.00 76.00 132 PRO A CA 1
ATOM 1043 C C . PRO A 1 132 ? 24.698 -0.856 -2.904 1.00 76.00 132 PRO A C 1
ATOM 1045 O O . PRO A 1 132 ? 23.648 -0.621 -3.507 1.00 76.00 132 PRO A O 1
ATOM 1048 N N . GLY A 1 133 ? 25.570 0.097 -2.568 1.00 61.12 133 GLY A N 1
ATOM 1049 C CA . GLY A 1 133 ? 25.468 1.451 -3.098 1.00 61.12 133 GLY A CA 1
ATOM 1050 C C . GLY A 1 133 ? 25.531 1.397 -4.621 1.00 61.12 133 GLY A C 1
ATOM 1051 O O . GLY A 1 133 ? 26.288 0.604 -5.180 1.00 61.12 133 GLY A O 1
ATOM 1052 N N . SER A 1 134 ? 24.711 2.198 -5.294 1.00 58.41 134 SER A N 1
ATOM 1053 C CA . SER A 1 134 ? 24.847 2.398 -6.735 1.00 58.41 134 SER A CA 1
ATOM 1054 C C . SER A 1 134 ? 26.208 3.041 -7.014 1.00 58.41 134 SER A C 1
ATOM 1056 O O . SER A 1 134 ? 26.441 4.155 -6.538 1.00 58.41 134 SER A O 1
ATOM 1058 N N . GLU A 1 135 ? 27.091 2.339 -7.729 1.00 40.62 135 GLU A N 1
ATOM 1059 C CA . GLU A 1 135 ? 28.268 2.945 -8.376 1.00 40.62 135 GLU A CA 1
ATOM 1060 C C . GLU A 1 135 ? 27.855 3.967 -9.445 1.00 40.62 135 GLU A C 1
ATOM 1062 O O . GLU A 1 135 ? 26.814 3.747 -10.113 1.00 40.62 135 GLU A O 1
#

Foldseek 3Di:
DPDDDDQKDKDKFPQDDPVDDVVVVDDPQKDKDWDHDPPDTIIIIMMIGGPPWPKDWDPDDQPAPWRKTWIWTDDPPDDIAIEIETDADDDPDVVSVVSVVVSVVVQVPDDHYDYDYHNVQVQQPPVVRDGPDDD